Protein AF-A0A8T4C2A9-F1 (afdb_monomer_lite)

pLDDT: mean 85.19, std 8.75, range [48.81, 95.94]

Foldseek 3Di:
DDPVVVVVVCVVCVVVVVQVVVCVVPVDRPPDDDDDDDDDDPVVVVVLVVVCVVVVHDSVVVVVVCVVVVD

Structure (mmCIF, N/CA/C/O backbone):
data_AF-A0A8T4C2A9-F1
#
_entry.id   AF-A0A8T4C2A9-F1
#
loop_
_atom_site.group_PDB
_atom_site.id
_atom_site.type_symbol
_atom_site.label_atom_id
_atom_site.label_alt_id
_atom_site.label_comp_id
_atom_site.label_asym_id
_atom_site.label_entity_id
_atom_site.label_seq_id
_atom_site.pdbx_PDB_ins_code
_atom_site.Cartn_x
_atom_site.Cartn_y
_atom_site.Cartn_z
_atom_site.occupancy
_atom_site.B_iso_or_equiv
_atom_site.auth_seq_id
_atom_site.auth_comp_id
_atom_site.auth_asym_id
_atom_site.auth_atom_id
_atom_site.pdbx_PDB_model_num
ATOM 1 N N . MET A 1 1 ? 19.667 -30.680 -1.715 1.00 65.00 1 MET A N 1
ATOM 2 C CA . MET A 1 1 ? 18.389 -30.118 -1.225 1.00 65.00 1 MET A CA 1
ATOM 3 C C . MET A 1 1 ? 17.252 -30.977 -1.726 1.00 65.00 1 MET A C 1
ATOM 5 O O . MET A 1 1 ? 17.244 -31.324 -2.902 1.00 65.00 1 MET A O 1
ATOM 9 N N . ARG A 1 2 ? 16.313 -31.342 -0.856 1.00 86.69 2 ARG A N 1
ATOM 10 C CA . ARG A 1 2 ? 15.107 -32.067 -1.272 1.00 86.69 2 ARG A CA 1
ATOM 11 C C . ARG A 1 2 ? 14.132 -31.095 -1.933 1.00 86.69 2 ARG A C 1
ATOM 13 O O . ARG A 1 2 ? 14.064 -29.925 -1.572 1.00 86.69 2 ARG A O 1
ATOM 20 N N . PHE A 1 3 ? 13.335 -31.581 -2.880 1.00 84.12 3 PHE A N 1
ATOM 21 C CA . PHE A 1 3 ? 12.361 -30.757 -3.608 1.00 84.12 3 PHE A CA 1
ATOM 22 C C . PHE A 1 3 ? 11.348 -30.052 -2.682 1.00 84.12 3 PHE A C 1
ATOM 24 O O . PHE A 1 3 ? 10.897 -28.941 -2.956 1.00 84.12 3 PHE A O 1
ATOM 31 N N . SER A 1 4 ? 11.032 -30.669 -1.541 1.00 87.94 4 SER A N 1
ATOM 32 C CA . SER A 1 4 ? 10.205 -30.085 -0.480 1.00 87.94 4 SER A CA 1
ATOM 33 C C . SER A 1 4 ? 10.839 -28.854 0.177 1.00 87.94 4 SER A C 1
ATOM 35 O O . SER A 1 4 ? 10.134 -27.892 0.475 1.00 87.94 4 SER A O 1
ATOM 37 N N . GLU A 1 5 ? 12.158 -28.856 0.366 1.00 86.94 5 GLU A N 1
ATOM 38 C CA . GLU A 1 5 ? 12.911 -27.729 0.929 1.00 86.94 5 GLU A CA 1
ATOM 39 C C . GLU A 1 5 ? 12.951 -26.565 -0.069 1.00 86.94 5 GLU A C 1
ATOM 41 O O . GLU A 1 5 ? 12.705 -25.426 0.315 1.00 86.94 5 GLU A O 1
ATOM 46 N N . ILE A 1 6 ? 13.133 -26.858 -1.362 1.00 84.00 6 ILE A N 1
ATOM 47 C CA . ILE A 1 6 ? 13.095 -25.850 -2.436 1.00 84.00 6 ILE A CA 1
ATOM 48 C C . ILE A 1 6 ? 11.720 -25.174 -2.498 1.00 84.00 6 ILE A C 1
ATOM 50 O O . ILE A 1 6 ? 11.636 -23.948 -2.482 1.00 84.00 6 ILE A O 1
ATOM 54 N N . LYS A 1 7 ? 10.625 -25.949 -2.489 1.00 87.06 7 LYS A N 1
ATOM 55 C CA . LYS A 1 7 ? 9.259 -25.391 -2.479 1.00 87.06 7 LYS A CA 1
ATOM 56 C C . LYS A 1 7 ? 8.993 -24.500 -1.270 1.00 87.06 7 LYS A C 1
ATOM 58 O O . LYS A 1 7 ? 8.321 -23.478 -1.403 1.00 87.06 7 LYS A O 1
ATOM 63 N N . LYS A 1 8 ? 9.499 -24.886 -0.097 1.00 89.44 8 LYS A N 1
ATOM 64 C CA . LYS A 1 8 ? 9.368 -24.088 1.124 1.00 89.44 8 LYS A CA 1
ATOM 65 C C . LYS A 1 8 ? 10.101 -22.752 0.982 1.00 89.44 8 LYS A C 1
ATOM 67 O O . LYS A 1 8 ? 9.483 -21.713 1.191 1.00 89.44 8 LYS A O 1
ATOM 72 N N . ILE A 1 9 ? 11.352 -22.781 0.524 1.00 86.44 9 ILE A N 1
ATOM 73 C CA . ILE A 1 9 ? 12.168 -21.580 0.293 1.00 86.44 9 ILE A CA 1
ATOM 74 C C . ILE A 1 9 ? 11.515 -20.658 -0.739 1.00 86.44 9 ILE A C 1
ATOM 76 O O . ILE A 1 9 ? 11.401 -19.459 -0.498 1.00 86.44 9 ILE A O 1
ATOM 80 N N . MET A 1 10 ? 11.029 -21.200 -1.860 1.00 84.19 10 MET A N 1
ATOM 81 C CA . MET A 1 10 ? 10.330 -20.408 -2.877 1.00 84.19 10 MET A CA 1
ATOM 82 C C . MET A 1 10 ? 9.067 -19.750 -2.320 1.00 84.19 10 MET A C 1
ATOM 84 O O . MET A 1 10 ? 8.796 -18.591 -2.613 1.00 84.19 10 MET A O 1
ATOM 88 N N . LYS A 1 11 ? 8.299 -20.462 -1.488 1.00 88.38 11 LYS A N 1
ATOM 89 C CA . LYS A 1 11 ? 7.094 -19.907 -0.865 1.00 88.38 11 LYS A CA 1
ATOM 90 C C . LYS A 1 11 ? 7.426 -18.789 0.124 1.00 88.38 11 LYS A C 1
ATOM 92 O O . LYS A 1 11 ? 6.743 -17.770 0.127 1.00 88.38 11 LYS A O 1
ATOM 97 N N . GLU A 1 12 ? 8.464 -18.969 0.937 1.00 90.12 12 GLU A N 1
ATOM 98 C CA . GLU A 1 12 ? 8.925 -17.971 1.913 1.00 90.12 12 GLU A CA 1
ATOM 99 C C . GLU A 1 12 ? 9.477 -16.710 1.234 1.00 90.12 12 GLU A C 1
ATOM 101 O O . GLU A 1 12 ? 9.301 -15.608 1.748 1.00 90.12 12 GLU A O 1
ATOM 106 N N . ASN A 1 13 ? 10.078 -16.855 0.050 1.00 89.56 13 ASN A N 1
ATOM 107 C CA . ASN A 1 13 ? 10.710 -15.757 -0.682 1.00 89.56 13 ASN A CA 1
ATOM 108 C C . ASN A 1 13 ? 9.884 -15.231 -1.860 1.00 89.56 13 ASN A C 1
ATOM 110 O O . ASN A 1 13 ? 10.368 -14.380 -2.602 1.00 89.56 13 ASN A O 1
ATOM 114 N N . LYS A 1 14 ? 8.638 -15.690 -2.025 1.00 86.81 14 LYS A N 1
ATOM 115 C CA . LYS A 1 14 ? 7.793 -15.348 -3.177 1.00 86.81 14 LYS A CA 1
ATOM 116 C C . LYS A 1 14 ? 7.695 -13.839 -3.410 1.00 86.81 14 LYS A C 1
ATOM 118 O O . LYS A 1 14 ? 7.879 -13.394 -4.529 1.00 86.81 14 LYS A O 1
ATOM 123 N N . LYS A 1 15 ? 7.507 -13.050 -2.347 1.00 80.19 15 LYS A N 1
ATOM 124 C CA . LYS A 1 15 ? 7.445 -11.582 -2.437 1.00 80.19 15 LYS A CA 1
ATOM 125 C C . LYS A 1 15 ? 8.698 -10.978 -3.082 1.00 80.19 15 LYS A C 1
ATOM 127 O O . LYS A 1 15 ? 8.590 -10.064 -3.888 1.00 80.19 15 LYS A O 1
ATOM 132 N N . TRP A 1 16 ? 9.878 -11.472 -2.716 1.00 82.75 16 TRP A N 1
ATOM 133 C CA . TRP A 1 16 ? 11.141 -10.996 -3.279 1.00 82.75 16 TRP A CA 1
ATOM 134 C C . TRP A 1 16 ? 11.312 -11.442 -4.727 1.00 82.75 16 TRP A C 1
ATOM 136 O O . TRP A 1 16 ? 11.818 -10.676 -5.537 1.00 82.75 16 TRP A O 1
ATOM 146 N N . LEU A 1 17 ? 10.849 -12.651 -5.050 1.00 86.25 17 LEU A N 1
ATOM 147 C CA . LEU A 1 17 ? 10.833 -13.162 -6.415 1.00 86.25 17 LEU A CA 1
ATOM 148 C C . LEU A 1 17 ? 9.931 -12.303 -7.314 1.00 86.25 17 LEU A C 1
ATOM 150 O O . LEU A 1 17 ? 10.383 -11.840 -8.353 1.00 86.25 17 LEU A O 1
ATOM 154 N N . ASP A 1 18 ? 8.708 -12.016 -6.864 1.00 84.31 18 ASP A N 1
ATOM 155 C CA . ASP A 1 18 ? 7.744 -11.178 -7.581 1.00 84.31 18 ASP A CA 1
ATOM 156 C C . ASP A 1 18 ? 8.315 -9.759 -7.801 1.00 84.31 18 ASP A C 1
ATOM 158 O O . ASP A 1 18 ? 8.215 -9.207 -8.893 1.00 84.31 18 ASP A O 1
ATOM 162 N N . MET A 1 19 ? 9.004 -9.190 -6.800 1.00 82.69 19 MET A N 1
ATOM 163 C CA . MET A 1 19 ? 9.688 -7.895 -6.939 1.00 82.69 19 MET A CA 1
ATOM 164 C C . MET A 1 19 ? 10.824 -7.914 -7.970 1.00 82.69 19 MET A C 1
ATOM 166 O O . MET A 1 19 ? 11.015 -6.926 -8.678 1.00 82.69 19 MET A O 1
ATOM 170 N N . LEU A 1 20 ? 11.595 -9.004 -8.032 1.00 83.69 20 LEU A N 1
ATOM 171 C CA . LEU A 1 20 ? 12.670 -9.165 -9.012 1.00 83.69 20 LEU A CA 1
ATOM 172 C C . LEU A 1 20 ? 12.106 -9.333 -10.427 1.00 83.69 20 LEU A C 1
ATOM 174 O O . LEU A 1 20 ? 12.609 -8.706 -11.353 1.00 83.69 20 LEU A O 1
ATOM 178 N N . GLU A 1 21 ? 11.033 -10.110 -10.591 1.00 85.25 21 GL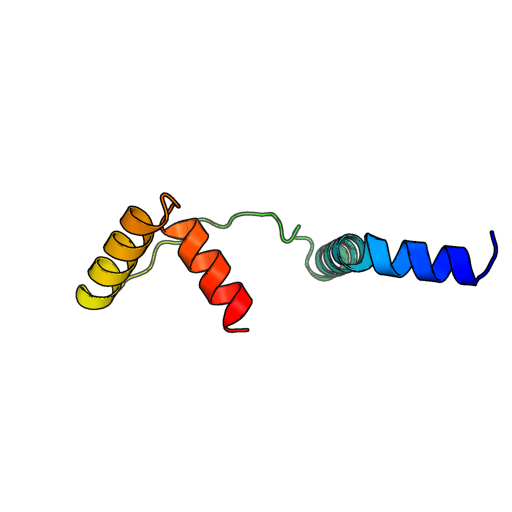U A N 1
ATOM 179 C CA . GLU A 1 21 ? 10.347 -10.252 -11.881 1.00 85.25 21 GLU A CA 1
ATOM 180 C C . GLU A 1 21 ? 9.757 -8.923 -12.372 1.00 85.25 21 GLU A C 1
ATOM 182 O O . GLU A 1 21 ? 9.811 -8.615 -13.563 1.00 85.25 21 GLU A O 1
ATOM 187 N N . GLU A 1 22 ? 9.197 -8.120 -11.468 1.00 82.62 22 GLU A N 1
ATOM 188 C CA . GLU A 1 22 ? 8.665 -6.799 -11.802 1.00 82.62 22 GLU A CA 1
ATOM 189 C C . GLU A 1 22 ? 9.775 -5.826 -12.220 1.00 82.62 22 GLU A C 1
ATOM 191 O O . GLU A 1 22 ? 9.613 -5.086 -13.196 1.00 82.62 22 GLU A O 1
ATOM 196 N N . TYR A 1 23 ? 10.931 -5.881 -11.551 1.00 80.25 23 TYR A N 1
ATOM 197 C CA . TYR A 1 23 ? 12.112 -5.115 -11.941 1.00 80.25 23 TYR A CA 1
ATOM 198 C C . TYR A 1 23 ? 12.613 -5.502 -13.335 1.00 80.25 23 TYR A C 1
ATOM 200 O O . TYR A 1 23 ? 12.790 -4.623 -14.174 1.00 80.25 23 TYR A O 1
ATOM 208 N N . ASP A 1 24 ? 12.771 -6.798 -13.615 1.00 85.81 24 ASP A N 1
ATOM 209 C CA . ASP A 1 24 ? 13.219 -7.284 -14.927 1.00 85.81 24 ASP A CA 1
ATOM 210 C C . ASP A 1 24 ? 12.275 -6.846 -16.057 1.00 85.81 24 ASP A C 1
ATOM 212 O O . ASP A 1 24 ? 12.718 -6.532 -17.162 1.00 85.81 24 ASP A O 1
ATOM 216 N N . ARG A 1 25 ? 10.962 -6.790 -15.791 1.00 82.75 25 ARG A N 1
ATOM 217 C CA . ARG A 1 25 ? 9.963 -6.361 -16.784 1.00 82.75 25 ARG A CA 1
ATOM 218 C C . ARG A 1 25 ? 9.940 -4.856 -17.017 1.00 82.75 25 ARG A C 1
ATOM 220 O O . ARG A 1 25 ? 9.693 -4.425 -18.140 1.00 82.75 25 ARG A O 1
ATOM 227 N N . THR A 1 26 ? 10.097 -4.061 -15.961 1.00 79.69 26 THR A N 1
ATOM 228 C CA . THR A 1 26 ? 9.805 -2.617 -16.000 1.00 79.69 26 THR A CA 1
ATOM 229 C C . THR A 1 26 ? 11.050 -1.737 -15.940 1.00 79.69 26 THR A C 1
ATOM 231 O O . THR A 1 26 ? 10.967 -0.555 -16.260 1.00 79.69 26 THR A O 1
ATOM 234 N N . GLY A 1 27 ? 12.193 -2.285 -15.525 1.00 77.19 27 GLY A N 1
ATOM 235 C CA . GLY A 1 27 ? 13.405 -1.533 -15.198 1.00 77.19 27 GLY A CA 1
ATOM 236 C C . GLY A 1 27 ? 13.313 -0.733 -13.892 1.00 77.19 27 GLY A C 1
ATOM 237 O O . GLY A 1 27 ? 14.266 -0.034 -13.544 1.00 77.19 27 GLY A O 1
ATOM 238 N N . HIS A 1 28 ? 12.197 -0.824 -13.159 1.00 71.19 28 HIS A N 1
ATOM 239 C CA . HIS A 1 28 ? 11.934 -0.050 -11.947 1.00 71.19 28 HIS A CA 1
ATOM 240 C C . HIS A 1 28 ? 11.734 -0.961 -10.743 1.00 71.19 28 HIS A C 1
ATOM 242 O O . HIS A 1 28 ? 10.964 -1.918 -10.777 1.00 71.19 28 HIS A O 1
ATOM 248 N N . LEU A 1 29 ? 12.450 -0.674 -9.653 1.00 69.38 29 LEU A N 1
ATOM 249 C CA . LEU A 1 29 ? 12.241 -1.397 -8.404 1.00 69.38 29 LEU A CA 1
ATOM 250 C C . LEU A 1 29 ? 10.885 -0.953 -7.841 1.00 69.38 29 LEU A C 1
ATOM 252 O O . LEU A 1 29 ? 10.692 0.248 -7.646 1.00 69.38 29 LEU A O 1
ATOM 256 N N . PRO A 1 30 ? 9.971 -1.872 -7.482 1.00 66.50 30 PRO A N 1
ATOM 257 C CA . PRO A 1 30 ? 8.662 -1.511 -6.925 1.00 66.50 30 PRO A CA 1
ATOM 258 C C . PRO A 1 30 ? 8.747 -0.806 -5.554 1.00 66.50 30 PRO A C 1
ATOM 260 O O . PRO A 1 30 ? 7.740 -0.398 -4.984 1.00 66.50 30 PRO A O 1
ATOM 263 N N . THR A 1 31 ? 9.956 -0.626 -5.012 1.00 68.50 31 THR A N 1
ATOM 264 C CA . THR A 1 31 ? 10.247 0.190 -3.825 1.00 68.50 31 THR A CA 1
ATOM 265 C C . THR A 1 31 ? 10.465 1.672 -4.130 1.00 68.50 31 THR A C 1
ATOM 267 O O . THR A 1 31 ? 10.624 2.464 -3.198 1.00 68.50 31 THR A O 1
ATOM 270 N N . GLU A 1 32 ? 10.536 2.066 -5.403 1.00 71.31 32 GLU A N 1
ATOM 271 C CA . GLU A 1 32 ? 10.787 3.450 -5.786 1.00 71.31 32 GLU A CA 1
ATOM 272 C C . GLU A 1 32 ? 9.555 4.319 -5.483 1.00 71.31 32 GLU A C 1
ATOM 274 O O . GLU A 1 32 ? 8.512 4.242 -6.134 1.00 71.31 32 GLU A O 1
ATOM 279 N N . LYS A 1 33 ? 9.659 5.166 -4.450 1.00 74.25 33 LYS A N 1
ATOM 280 C CA . LYS A 1 33 ? 8.580 6.090 -4.087 1.00 74.25 33 LYS A CA 1
ATOM 281 C C . LYS A 1 33 ? 8.525 7.248 -5.074 1.00 74.25 33 LYS A C 1
ATOM 283 O O . LYS A 1 33 ? 9.331 8.175 -5.009 1.00 74.25 33 LYS A O 1
ATOM 288 N N . ILE A 1 34 ? 7.507 7.254 -5.927 1.00 81.44 34 ILE A N 1
ATOM 289 C CA . ILE A 1 34 ? 7.255 8.374 -6.834 1.00 81.44 34 ILE A CA 1
ATOM 290 C C . ILE A 1 34 ? 6.463 9.460 -6.098 1.00 81.44 34 ILE A C 1
ATOM 292 O O . ILE A 1 34 ? 5.324 9.258 -5.674 1.00 81.44 34 ILE A O 1
ATOM 296 N N . ARG A 1 35 ? 7.036 10.663 -5.985 1.00 83.31 35 ARG A N 1
ATOM 297 C CA . ARG A 1 35 ? 6.313 11.826 -5.454 1.00 83.31 35 ARG A CA 1
ATOM 298 C C . ARG A 1 35 ? 5.368 12.380 -6.521 1.00 83.31 35 ARG A C 1
ATOM 300 O O . ARG A 1 35 ? 5.809 12.927 -7.528 1.00 83.31 35 ARG A O 1
ATOM 307 N N . ARG A 1 36 ? 4.060 12.305 -6.270 1.00 85.88 36 ARG A N 1
ATOM 308 C CA . ARG A 1 36 ? 3.020 12.917 -7.113 1.00 85.88 36 ARG A CA 1
ATOM 309 C C . ARG A 1 36 ? 2.148 13.864 -6.296 1.00 85.88 36 ARG A C 1
ATOM 311 O O . ARG A 1 36 ? 1.780 13.562 -5.163 1.00 85.88 36 ARG A O 1
ATOM 318 N N . SER A 1 37 ? 1.821 15.015 -6.874 1.00 89.94 37 SER A N 1
ATOM 319 C CA . SER A 1 37 ? 0.764 15.895 -6.377 1.00 89.94 37 SER A CA 1
ATOM 320 C C . SER A 1 37 ? -0.566 15.496 -7.014 1.00 89.94 37 SER A C 1
ATOM 322 O O . SER A 1 37 ? -0.617 15.102 -8.176 1.00 89.94 37 SER A O 1
ATOM 324 N N . PHE A 1 38 ? -1.649 15.583 -6.249 1.00 88.00 38 PHE A N 1
ATOM 325 C CA . PHE A 1 38 ? -2.997 15.309 -6.734 1.00 88.00 38 PHE A CA 1
ATOM 326 C C . PHE A 1 38 ? -4.010 16.169 -5.984 1.00 88.00 38 PHE A C 1
ATOM 328 O O . PHE A 1 38 ? -3.761 16.634 -4.868 1.00 88.00 38 PHE A O 1
ATOM 335 N N . THR A 1 39 ? -5.164 16.377 -6.606 1.00 93.06 39 THR A N 1
ATOM 336 C CA . THR A 1 39 ? -6.240 17.192 -6.043 1.00 93.06 39 THR A CA 1
ATOM 337 C C . THR A 1 39 ? -7.271 16.294 -5.370 1.00 93.06 39 THR A C 1
ATOM 339 O O . THR A 1 39 ? -7.738 15.320 -5.956 1.00 93.06 39 THR A O 1
ATOM 342 N N . LEU A 1 40 ? -7.671 16.638 -4.145 1.00 90.00 40 LEU A N 1
ATOM 343 C CA . LEU A 1 40 ? -8.726 15.950 -3.401 1.00 90.00 40 LEU A CA 1
ATOM 344 C C . LEU A 1 40 ? -9.897 16.883 -3.123 1.00 90.00 40 LEU A C 1
ATOM 346 O O . LEU A 1 40 ? -9.709 18.052 -2.780 1.00 90.00 40 LEU A O 1
ATOM 350 N N . LYS A 1 41 ? -11.123 16.341 -3.140 1.00 95.94 41 LYS A N 1
ATOM 351 C CA . LYS A 1 41 ? -12.265 17.058 -2.557 1.00 95.94 41 LYS A CA 1
ATOM 352 C C . LYS A 1 41 ? -11.986 17.291 -1.070 1.00 95.94 41 LYS A C 1
ATOM 354 O O . LYS A 1 41 ? -11.544 16.385 -0.359 1.00 95.94 41 LYS A O 1
ATOM 359 N N . ARG A 1 42 ? -12.325 18.484 -0.574 1.00 94.69 42 ARG A N 1
ATOM 360 C CA . ARG A 1 42 ? -12.074 18.909 0.818 1.00 94.69 42 ARG A CA 1
ATOM 361 C C . ARG A 1 42 ? -12.583 17.908 1.864 1.00 94.69 42 ARG A C 1
ATOM 363 O O . ARG A 1 42 ? -11.941 17.718 2.894 1.00 94.69 42 ARG A O 1
ATOM 370 N N . MET A 1 43 ? -13.711 17.249 1.590 1.00 95.44 43 MET A N 1
ATOM 371 C CA . MET A 1 43 ? -14.282 16.209 2.454 1.00 95.44 43 MET A CA 1
ATOM 372 C C . MET A 1 43 ? -13.355 14.992 2.599 1.00 95.44 43 MET A C 1
ATOM 374 O O . MET A 1 43 ? -13.135 14.526 3.714 1.00 95.44 43 MET A O 1
ATOM 378 N N . HIS A 1 44 ? -12.774 14.503 1.500 1.00 92.88 44 HIS A N 1
ATOM 379 C CA . HIS A 1 44 ? -11.855 13.360 1.524 1.00 92.88 44 HIS A CA 1
ATOM 380 C C . HIS A 1 44 ? 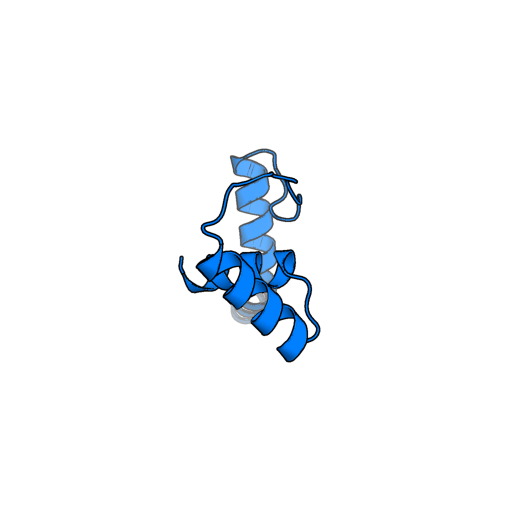-10.545 13.715 2.224 1.00 92.88 44 HIS A C 1
ATOM 382 O O . HIS A 1 44 ? -10.057 12.928 3.029 1.00 92.88 44 HIS A O 1
ATOM 388 N N . PHE A 1 45 ? -10.034 14.932 2.011 1.00 93.88 45 PHE A N 1
ATOM 389 C CA . PHE A 1 45 ? -8.857 15.412 2.734 1.00 93.88 45 PHE A CA 1
ATOM 390 C C . PHE A 1 45 ? -9.077 15.440 4.254 1.00 93.88 45 PHE A C 1
ATOM 392 O O . PHE A 1 45 ? -8.215 14.993 5.007 1.00 93.88 45 PHE A O 1
ATOM 399 N N . LYS A 1 46 ? 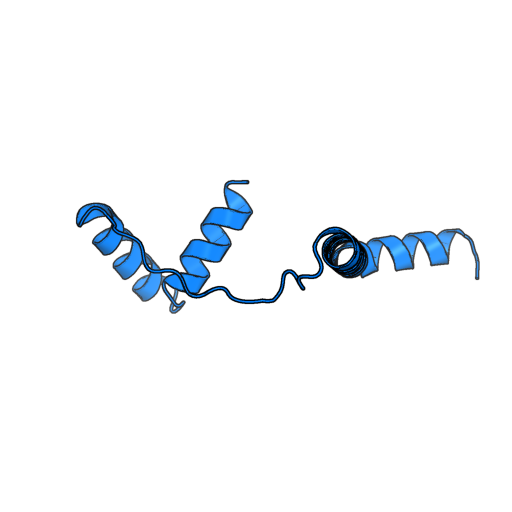-10.243 15.913 4.725 1.00 95.06 46 LYS A N 1
ATOM 400 C CA . LYS A 1 46 ? -10.574 15.887 6.161 1.00 95.06 46 LYS A CA 1
ATOM 401 C C . LYS A 1 46 ? -10.575 14.461 6.717 1.00 95.06 46 LYS A C 1
ATOM 403 O O . LYS A 1 46 ? -9.913 14.218 7.722 1.00 95.06 46 LYS A O 1
ATOM 408 N N . LYS A 1 47 ? -11.241 13.525 6.029 1.00 93.81 47 LYS A N 1
ATOM 409 C CA . LYS A 1 47 ? -11.270 12.105 6.425 1.00 93.81 47 LYS A CA 1
ATOM 410 C C . LYS A 1 47 ? -9.863 11.506 6.497 1.00 93.81 47 LYS A C 1
ATOM 412 O O . LYS A 1 47 ? -9.525 10.858 7.482 1.00 93.81 47 LYS A O 1
ATOM 417 N N . LEU A 1 48 ? -9.024 11.777 5.496 1.00 92.19 48 LEU A N 1
ATOM 418 C CA . LEU A 1 48 ? -7.642 11.297 5.451 1.00 92.19 48 LEU A CA 1
ATOM 419 C C . LEU A 1 48 ? -6.796 11.873 6.598 1.00 92.19 48 LEU A C 1
ATOM 421 O O . LEU A 1 48 ? -6.049 11.147 7.253 1.00 92.19 48 LEU A O 1
ATOM 425 N N . LYS A 1 49 ? -6.954 13.168 6.892 1.00 94.38 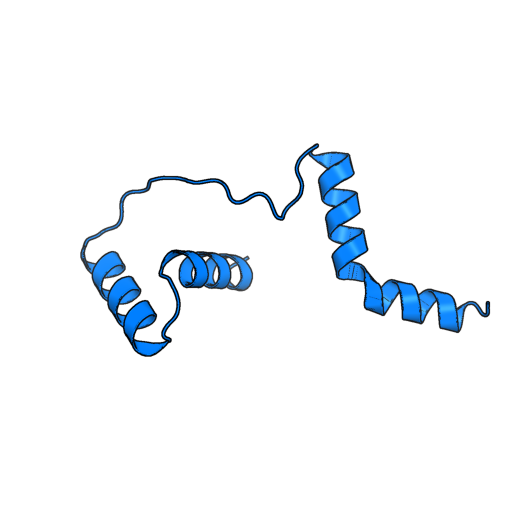49 LYS A N 1
A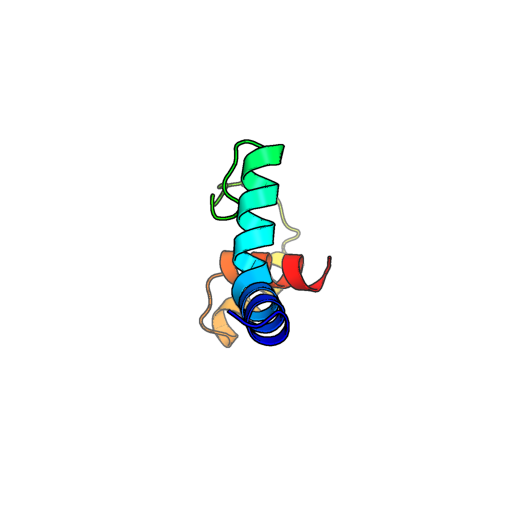TOM 426 C CA . LYS A 1 49 ? -6.263 13.834 8.003 1.00 94.38 49 LYS A CA 1
ATOM 427 C C . LYS A 1 49 ? -6.679 13.268 9.364 1.00 94.38 49 LYS A C 1
ATOM 429 O O . LYS A 1 49 ? -5.832 13.090 10.235 1.00 94.38 49 LYS A O 1
ATOM 434 N N . GLU A 1 50 ? -7.963 12.979 9.557 1.00 95.25 50 GLU A N 1
ATOM 435 C CA . GLU A 1 50 ? -8.464 12.334 10.776 1.00 95.25 50 GLU A CA 1
ATOM 436 C C . GLU A 1 50 ? -7.943 10.902 10.923 1.00 95.25 50 GLU A C 1
ATOM 438 O O . GLU A 1 50 ? -7.488 10.531 12.004 1.00 95.25 50 GLU A O 1
ATOM 443 N N . ALA A 1 51 ? -7.943 10.120 9.842 1.00 92.44 51 ALA A N 1
ATOM 444 C CA . ALA A 1 51 ? -7.392 8.766 9.835 1.00 92.44 51 ALA A CA 1
ATOM 445 C C . ALA A 1 51 ? -5.888 8.756 10.165 1.00 92.44 51 ALA A C 1
ATOM 447 O O . ALA A 1 51 ? -5.435 7.941 10.971 1.00 92.44 51 ALA A O 1
ATOM 448 N N . SER A 1 52 ? -5.125 9.708 9.618 1.00 94.19 52 SER A N 1
ATOM 449 C CA . SER A 1 52 ? -3.702 9.903 9.931 1.00 94.19 52 SER A CA 1
ATOM 450 C C . SER A 1 52 ? -3.483 10.210 11.412 1.00 94.19 52 SER A C 1
ATOM 452 O O . SER A 1 52 ? -2.670 9.558 12.061 1.00 94.19 52 SER A O 1
ATOM 454 N N . ARG A 1 53 ? -4.280 11.118 11.991 1.00 94.31 53 ARG A N 1
ATOM 455 C CA . ARG A 1 53 ? -4.205 11.434 13.426 1.00 94.31 53 ARG A CA 1
ATOM 456 C C . ARG A 1 53 ? -4.540 10.241 14.318 1.00 94.31 53 ARG A C 1
ATOM 458 O O . ARG A 1 53 ? -3.843 10.022 15.298 1.00 94.31 53 ARG A O 1
ATOM 465 N N . LYS A 1 54 ? -5.589 9.480 13.989 1.00 93.69 54 LYS A N 1
ATOM 466 C CA . LYS A 1 54 ? -6.022 8.320 14.788 1.00 93.69 54 L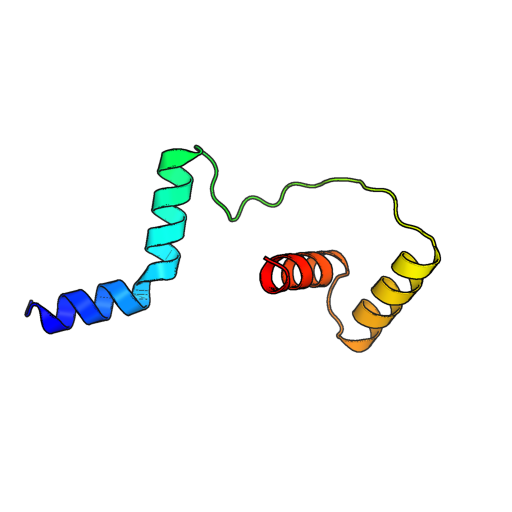YS A CA 1
ATOM 467 C C . LYS A 1 54 ? -5.020 7.168 14.754 1.00 93.69 54 LYS A C 1
ATOM 469 O O . LYS A 1 54 ? -4.838 6.498 15.759 1.00 93.69 54 LYS A O 1
ATOM 474 N N . SER A 1 55 ? -4.399 6.929 13.601 1.00 90.06 55 SER A N 1
ATOM 475 C CA . SER A 1 55 ? -3.458 5.817 13.409 1.00 90.06 55 SER A CA 1
ATOM 476 C C . SER A 1 55 ? -2.010 6.156 13.768 1.00 90.06 55 SER A C 1
ATOM 478 O O . SER A 1 55 ? -1.187 5.249 13.856 1.00 90.06 55 SER A O 1
ATOM 480 N N . GLY A 1 56 ? -1.671 7.443 13.915 1.00 92.19 56 GLY A N 1
ATOM 481 C CA . GLY A 1 56 ? -0.288 7.907 14.073 1.00 92.19 56 GLY A CA 1
ATOM 482 C C . GLY A 1 56 ? 0.566 7.756 12.806 1.00 92.19 56 GLY A C 1
ATOM 483 O O . GLY A 1 56 ? 1.770 7.998 12.844 1.00 92.19 56 GLY A O 1
ATOM 484 N N . ARG A 1 57 ? -0.033 7.355 11.676 1.00 90.81 57 ARG A N 1
ATOM 485 C CA . ARG A 1 57 ? 0.660 7.128 10.400 1.00 90.81 57 ARG A CA 1
ATOM 486 C C . ARG A 1 57 ? 0.599 8.359 9.504 1.00 90.81 57 ARG A C 1
ATOM 488 O O . ARG A 1 57 ? -0.317 9.181 9.597 1.00 90.81 57 ARG A O 1
ATOM 495 N N . SER A 1 58 ? 1.553 8.461 8.578 1.00 92.25 58 SER A N 1
ATOM 496 C CA . SER A 1 58 ? 1.531 9.504 7.550 1.00 92.25 58 SER A CA 1
ATOM 497 C C . SER A 1 58 ? 0.348 9.314 6.590 1.00 92.25 58 SER A C 1
ATOM 499 O O . SER A 1 58 ? -0.076 8.188 6.323 1.00 92.25 58 SER A O 1
ATOM 501 N N . MET A 1 59 ? -0.173 10.413 6.036 1.00 90.94 59 MET A N 1
ATOM 502 C CA . MET A 1 59 ? -1.244 10.351 5.032 1.00 90.94 59 MET A CA 1
ATOM 503 C C . MET A 1 59 ? -0.823 9.557 3.787 1.00 90.94 59 MET A C 1
ATOM 505 O O . MET A 1 59 ? -1.641 8.825 3.243 1.00 90.94 59 MET A O 1
ATOM 509 N N . SER A 1 60 ? 0.443 9.653 3.370 1.00 89.56 60 SER A N 1
ATOM 510 C CA . SER A 1 60 ? 0.973 8.890 2.233 1.00 89.56 60 SER A CA 1
ATOM 511 C C . SER A 1 60 ? 0.966 7.386 2.502 1.00 89.56 60 SER A C 1
ATOM 513 O O . SER A 1 60 ? 0.519 6.627 1.654 1.00 89.56 60 SER A O 1
ATOM 515 N N . SER A 1 61 ? 1.377 6.958 3.699 1.00 87.56 61 SER A N 1
ATOM 516 C CA . SER A 1 61 ? 1.360 5.539 4.088 1.00 87.56 61 SER A CA 1
ATOM 517 C C . SER A 1 61 ? -0.058 4.970 4.129 1.00 87.56 61 SER A C 1
ATOM 519 O O . SER A 1 61 ? -0.280 3.833 3.736 1.00 87.56 61 SER A O 1
ATOM 521 N N . LEU A 1 62 ? -1.028 5.767 4.590 1.00 90.50 62 LEU A N 1
ATOM 522 C CA . LEU A 1 62 ? -2.432 5.357 4.578 1.00 90.50 62 LEU A CA 1
ATOM 523 C C . LEU A 1 62 ? -2.981 5.223 3.156 1.00 90.50 62 LEU A C 1
ATOM 525 O O . LEU A 1 62 ? -3.773 4.326 2.899 1.00 90.50 62 LEU A O 1
ATOM 529 N N . LEU A 1 63 ? -2.570 6.101 2.238 1.00 88.75 63 LEU A N 1
ATOM 530 C CA . LEU A 1 63 ? -2.960 6.006 0.832 1.00 88.75 63 LEU A CA 1
ATOM 531 C C . LEU A 1 63 ? -2.343 4.782 0.152 1.00 88.75 63 LEU A C 1
ATOM 533 O O . LEU A 1 63 ? -3.064 4.088 -0.554 1.00 88.75 63 LEU A O 1
ATOM 537 N N . GLU A 1 64 ? -1.061 4.499 0.399 1.00 86.81 64 GLU A N 1
ATOM 538 C CA . GLU A 1 64 ? -0.391 3.281 -0.085 1.00 86.81 64 GLU A CA 1
ATOM 539 C C . GLU A 1 64 ? -1.155 2.026 0.381 1.00 86.81 64 GLU A C 1
ATOM 541 O O . GLU A 1 64 ? -1.572 1.222 -0.446 1.00 86.81 64 GLU A O 1
ATOM 546 N N . GLU A 1 65 ? -1.478 1.922 1.676 1.00 86.12 65 GLU A N 1
ATOM 547 C CA . GLU A 1 65 ? -2.234 0.784 2.228 1.00 86.12 65 GLU A CA 1
ATOM 548 C C . GLU A 1 65 ? -3.656 0.664 1.649 1.00 86.12 65 GLU A C 1
ATOM 550 O O . GLU A 1 65 ? -4.158 -0.438 1.435 1.00 86.12 65 GLU A O 1
ATOM 555 N N . MET A 1 66 ? -4.339 1.788 1.405 1.00 85.62 66 MET A N 1
ATOM 556 C CA . MET A 1 66 ? -5.666 1.771 0.779 1.00 85.62 66 MET A CA 1
ATOM 557 C C . MET A 1 66 ? -5.614 1.302 -0.677 1.00 85.62 66 MET A C 1
ATOM 559 O O . MET A 1 66 ? -6.549 0.640 -1.119 1.00 85.62 66 MET A O 1
ATOM 563 N N . ILE A 1 67 ? -4.551 1.644 -1.409 1.00 84.44 67 ILE A N 1
ATOM 564 C CA . ILE A 1 67 ? -4.334 1.189 -2.787 1.00 84.44 67 ILE A CA 1
ATOM 565 C C . ILE A 1 67 ? -4.028 -0.313 -2.794 1.00 84.44 67 ILE A C 1
ATOM 567 O O . ILE A 1 67 ? -4.663 -1.042 -3.545 1.00 84.44 67 ILE A O 1
ATOM 571 N N . GLU A 1 68 ? -3.148 -0.787 -1.907 1.00 78.50 68 GLU A N 1
ATOM 572 C CA . GLU A 1 68 ? -2.802 -2.213 -1.780 1.00 78.50 68 GLU A CA 1
ATOM 573 C C . GLU A 1 68 ? -3.988 -3.104 -1.383 1.00 78.50 68 GLU A C 1
ATOM 575 O O . GLU A 1 68 ? -4.012 -4.276 -1.734 1.00 78.50 68 GLU A O 1
ATOM 580 N N . LYS A 1 69 ? -4.963 -2.576 -0.628 1.00 80.88 69 LYS A N 1
ATOM 581 C CA . LYS A 1 69 ? -6.176 -3.319 -0.231 1.00 80.88 69 LYS A CA 1
ATOM 582 C C . LYS A 1 69 ? -7.337 -3.198 -1.220 1.00 80.88 69 LYS A C 1
ATOM 584 O O . LYS A 1 69 ? -8.321 -3.920 -1.073 1.00 80.88 69 LYS A O 1
ATOM 589 N N . GLY A 1 70 ? -7.290 -2.206 -2.108 1.00 63.91 70 GLY A N 1
ATOM 590 C CA . GLY A 1 70 ? -8.344 -1.906 -3.081 1.00 63.91 70 GLY A CA 1
ATOM 591 C C . GLY A 1 70 ? -8.091 -2.478 -4.480 1.00 63.91 70 GLY A C 1
ATOM 592 O O . GLY A 1 70 ? -9.014 -2.469 -5.294 1.00 63.91 70 GLY A O 1
ATOM 593 N N . LEU A 1 71 ? -6.865 -2.939 -4.738 1.00 48.81 71 LEU A N 1
ATOM 594 C CA . LEU A 1 71 ? -6.441 -3.763 -5.875 1.00 48.81 71 LEU A CA 1
ATOM 595 C C . LEU A 1 71 ? -6.418 -5.241 -5.463 1.00 48.81 71 LEU A C 1
ATOM 597 O O . LEU A 1 71 ? -6.687 -6.082 -6.348 1.00 48.81 71 LEU A O 1
#

Sequence (71 aa):
MRFSEIKKIMKENKKWLDMLEEYDRTGHLPTEKIRRSFTLKRMHFKKLKEASRKSGRSMSSLLEEMIEKGL

Secondary structure (DSSP, 8-state):
--HHHHHHHHHHTHHHHHHHHHHHHHSS-TT----------HHHHHHHHHHHHHHT--HHHHHHHHHHHH-

Radius of gyration: 18.01 Å; chains: 1; bounding box: 33×51×32 Å